Protein AF-A0A453S5N4-F1 (afdb_monomer)

Foldseek 3Di:
DDDDDDDCPPDPDRLKDKAWDWDQDPNATAIEIEIERDDPHNPLVVQCNVQVVVQLSVQPCCVPCVPVSNVVSVCVSDVDPAWDWDWDDDPRNYTYIYIYDD

InterPro domains:
  IPR000222 PPM-type phosphatase, divalent cation binding [PS01032] (32-40)
  IPR001932 PPM-type phosphatase-like domain [PF00481] (3-65)
  IPR001932 PPM-type phosphatase-like domain [PS51746] (1-102)
  IPR015655 Protein phosphatase 2C [PTHR47992] (2-70)
  IPR036457 PPM-type phosphatase-like domain superfamily [G3DSA:3.60.40.10] (1-80)
  IPR036457 PPM-type phosphatase-like domain superfamily [SSF81606] (2-77)

Sequence (102 aa):
SCGYSSFKGRRPTMEDRYDVKFAKMKGQSVSLFGVFDGHAGALAAEYLKEHLLDNLIKHPQFLRNPKLALSNVFFLLFTMPSCVVRPFPVPYHTYLITVDYF

Mean predicted aligned error: 6.15 Å

Structure (mmCIF, N/CA/C/O backbone):
data_AF-A0A453S5N4-F1
#
_entry.id   AF-A0A453S5N4-F1
#
loop_
_atom_site.group_PDB
_atom_site.id
_atom_site.type_symbol
_atom_site.label_atom_id
_atom_site.label_alt_id
_atom_site.label_comp_id
_atom_site.label_asym_id
_atom_site.label_entity_id
_atom_site.label_seq_id
_atom_site.pdbx_PDB_ins_code
_atom_site.Cartn_x
_atom_site.Cartn_y
_atom_site.Cartn_z
_atom_site.occupancy
_atom_site.B_iso_or_equiv
_atom_site.auth_seq_id
_atom_site.auth_comp_id
_atom_site.auth_asym_id
_atom_site.auth_atom_id
_atom_site.pdbx_PDB_model_num
ATOM 1 N N . SER A 1 1 ? -16.346 7.101 -0.839 1.00 67.75 1 SER A N 1
ATOM 2 C CA . SER A 1 1 ? -15.808 6.893 -2.197 1.00 67.75 1 SER A CA 1
ATOM 3 C C . SER A 1 1 ? -14.359 7.351 -2.199 1.00 67.75 1 SER A C 1
ATOM 5 O O . SER A 1 1 ? -14.100 8.393 -1.610 1.00 67.75 1 SER A O 1
ATOM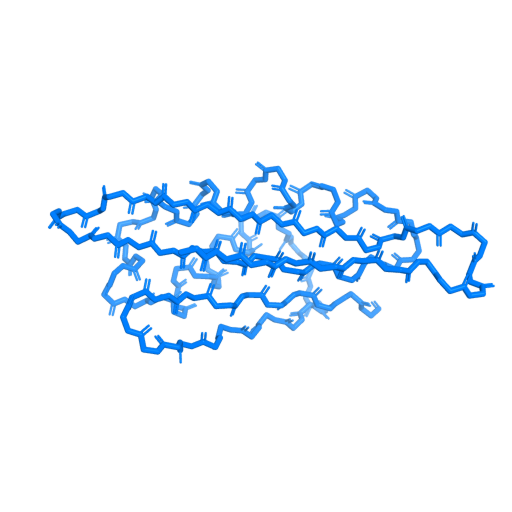 7 N N . CYS A 1 2 ? -13.433 6.581 -2.773 1.00 74.38 2 CYS A N 1
ATOM 8 C CA . CYS A 1 2 ? -12.034 6.979 -2.969 1.00 74.38 2 CYS A CA 1
ATOM 9 C C . CYS A 1 2 ? -11.658 6.818 -4.447 1.00 74.38 2 CYS A C 1
ATOM 11 O O . CYS A 1 2 ? -12.219 5.958 -5.126 1.00 74.38 2 CYS A O 1
ATOM 13 N N . GLY A 1 3 ? -10.698 7.605 -4.928 1.00 82.50 3 GLY A N 1
ATOM 14 C CA . GLY A 1 3 ? -10.124 7.460 -6.264 1.00 82.50 3 GLY A CA 1
ATOM 15 C C . GLY A 1 3 ? -8.603 7.426 -6.188 1.00 82.50 3 GLY A C 1
ATOM 16 O O . GLY A 1 3 ? -8.018 8.053 -5.308 1.00 82.50 3 GLY A O 1
ATOM 17 N N . TYR A 1 4 ? -7.976 6.699 -7.106 1.00 83.88 4 TYR A N 1
ATOM 18 C CA . TYR A 1 4 ? -6.536 6.735 -7.336 1.00 83.88 4 TYR A CA 1
ATOM 19 C C . TYR A 1 4 ? -6.280 6.810 -8.848 1.00 83.88 4 TYR A C 1
ATOM 21 O O . TYR A 1 4 ? -7.133 6.434 -9.652 1.00 83.88 4 TYR A O 1
ATOM 29 N N . SER A 1 5 ? -5.107 7.304 -9.234 1.00 85.69 5 SER A N 1
ATOM 30 C CA . SER A 1 5 ? -4.627 7.307 -10.616 1.00 85.69 5 SER A CA 1
ATOM 31 C C . SER A 1 5 ? -3.131 7.020 -10.605 1.00 85.69 5 SER A C 1
ATOM 33 O O . SER A 1 5 ? -2.422 7.516 -9.732 1.00 85.69 5 SER A O 1
ATOM 35 N N . SER A 1 6 ? -2.658 6.213 -11.552 1.00 84.75 6 SER A N 1
ATOM 36 C CA . SER A 1 6 ? -1.237 5.915 -11.737 1.00 84.75 6 SER A CA 1
ATOM 37 C C . SER A 1 6 ? -0.893 6.047 -13.217 1.00 84.75 6 SER A C 1
ATOM 39 O O . SER A 1 6 ? -1.638 5.583 -14.083 1.00 84.75 6 SER A O 1
ATOM 41 N N . PHE A 1 7 ? 0.221 6.715 -13.514 1.00 87.12 7 PHE A N 1
ATOM 42 C CA . PHE A 1 7 ? 0.634 7.033 -14.875 1.00 87.12 7 PHE A CA 1
ATOM 43 C C . PHE A 1 7 ? 2.130 6.773 -15.054 1.00 87.12 7 PHE A C 1
ATOM 45 O O . PHE A 1 7 ? 2.951 7.421 -14.417 1.00 87.12 7 PHE A O 1
ATOM 52 N N . LYS A 1 8 ? 2.491 5.868 -15.976 1.00 88.56 8 LYS A N 1
ATOM 53 C CA . LYS A 1 8 ? 3.891 5.467 -16.233 1.00 88.56 8 LYS A CA 1
ATOM 54 C C . LYS A 1 8 ? 4.784 6.632 -16.690 1.00 88.56 8 LYS A C 1
ATOM 56 O O . LYS A 1 8 ? 6.000 6.622 -16.505 1.00 88.56 8 LYS A O 1
ATOM 61 N N . GLY A 1 9 ? 4.198 7.622 -17.362 1.00 88.31 9 GLY A N 1
ATOM 62 C CA . GLY A 1 9 ? 4.959 8.703 -17.978 1.00 88.31 9 GLY A CA 1
ATOM 63 C C . GLY A 1 9 ? 5.957 8.196 -19.022 1.00 88.31 9 GLY A C 1
ATOM 64 O O . GLY A 1 9 ? 5.649 7.316 -19.826 1.00 88.31 9 GLY A O 1
ATOM 65 N N . ARG A 1 10 ? 7.161 8.780 -19.020 1.00 86.69 10 ARG A N 1
ATOM 66 C CA . ARG A 1 10 ? 8.234 8.504 -19.997 1.00 86.69 10 ARG A CA 1
ATOM 67 C C . ARG A 1 10 ? 9.143 7.329 -19.609 1.00 86.69 10 ARG A C 1
ATOM 69 O O . ARG A 1 10 ? 10.114 7.068 -20.314 1.00 86.69 10 ARG A O 1
ATOM 76 N N . ARG A 1 11 ? 8.884 6.653 -18.485 1.00 85.19 11 ARG A N 1
ATOM 77 C CA . ARG A 1 11 ? 9.708 5.528 -18.021 1.00 85.19 11 ARG A CA 1
ATOM 78 C C . ARG A 1 11 ? 9.468 4.279 -18.887 1.00 85.19 11 ARG A C 1
ATOM 80 O O . ARG A 1 11 ? 8.355 4.086 -19.390 1.00 85.19 11 ARG A O 1
ATOM 87 N N . PRO A 1 12 ? 10.491 3.422 -19.076 1.00 83.88 12 PRO A N 1
ATOM 88 C CA . PRO A 1 12 ? 10.335 2.184 -19.837 1.00 83.88 12 PRO A CA 1
ATOM 89 C C . PRO A 1 12 ? 9.337 1.234 -19.154 1.00 83.88 12 PRO A C 1
ATOM 91 O O . PRO A 1 12 ? 8.415 0.736 -19.807 1.00 83.88 12 PRO A O 1
ATOM 94 N N . THR A 1 13 ? 9.459 1.074 -17.835 1.00 85.62 13 THR A N 1
ATOM 95 C CA . THR A 1 13 ? 8.647 0.214 -16.962 1.00 85.62 13 THR A CA 1
ATOM 96 C C . THR A 1 13 ? 7.770 1.045 -16.016 1.00 85.62 13 THR A C 1
ATOM 98 O O . THR A 1 13 ? 8.048 2.217 -15.771 1.00 85.62 13 THR A O 1
ATOM 101 N N . MET A 1 14 ? 6.671 0.453 -15.528 1.00 86.00 14 MET A N 1
ATOM 102 C CA . MET A 1 14 ? 5.846 1.004 -14.443 1.00 86.00 14 MET A CA 1
ATOM 103 C C . MET A 1 14 ? 6.156 0.207 -13.173 1.00 86.00 14 MET A C 1
ATOM 105 O O . MET A 1 14 ? 5.718 -0.940 -13.038 1.00 86.00 14 MET A O 1
ATOM 109 N N . GLU A 1 15 ? 6.955 0.791 -12.285 1.00 87.38 15 GLU A N 1
ATOM 110 C CA . GLU A 1 15 ? 7.443 0.140 -11.059 1.00 87.38 15 GLU A CA 1
ATOM 111 C C . GLU A 1 15 ? 6.607 0.528 -9.834 1.00 87.38 15 GLU A C 1
ATOM 113 O O . GLU A 1 15 ? 6.565 -0.223 -8.862 1.00 87.38 15 GLU A O 1
ATOM 118 N N . ASP A 1 16 ? 5.837 1.614 -9.942 1.00 87.00 16 ASP A N 1
ATOM 119 C CA . ASP A 1 16 ? 4.843 2.047 -8.971 1.00 87.00 16 ASP A CA 1
ATOM 120 C C . ASP A 1 16 ? 3.798 0.953 -8.726 1.00 87.00 16 ASP A C 1
ATOM 122 O O . ASP A 1 16 ? 3.235 0.357 -9.658 1.00 87.00 16 ASP A O 1
ATOM 126 N N . ARG A 1 17 ? 3.481 0.726 -7.454 1.00 91.25 17 ARG A N 1
ATOM 127 C CA . ARG A 1 17 ? 2.346 -0.083 -7.009 1.00 91.25 17 ARG A CA 1
ATOM 128 C C . ARG A 1 17 ? 1.528 0.693 -5.997 1.00 91.25 17 ARG A C 1
ATOM 130 O O . ARG A 1 17 ? 2.028 1.570 -5.302 1.00 91.25 17 ARG A O 1
ATOM 137 N N . TYR A 1 18 ? 0.251 0.361 -5.906 1.00 91.94 18 TYR A N 1
ATOM 138 C CA . TYR A 1 18 ? -0.625 0.894 -4.876 1.00 91.94 18 TYR A CA 1
ATOM 139 C C . TYR A 1 18 ? -1.555 -0.208 -4.379 1.00 91.94 18 TYR A C 1
ATOM 141 O O . TYR A 1 18 ? -1.850 -1.159 -5.104 1.00 91.94 18 TYR A O 1
ATOM 149 N N . ASP A 1 19 ? -2.026 -0.063 -3.147 1.00 92.12 19 ASP A N 1
ATOM 150 C CA . ASP A 1 19 ? -3.077 -0.901 -2.581 1.00 92.12 19 ASP A CA 1
ATOM 151 C C . ASP A 1 19 ? -4.037 -0.054 -1.747 1.00 92.12 19 ASP A C 1
ATOM 153 O O . ASP A 1 19 ? -3.646 0.941 -1.131 1.00 92.12 19 ASP A O 1
ATOM 157 N N . VAL A 1 20 ? -5.308 -0.445 -1.731 1.00 90.88 20 VAL A N 1
ATOM 158 C CA . VAL A 1 20 ? -6.349 0.233 -0.958 1.00 90.88 20 VAL A CA 1
ATOM 159 C C . VAL A 1 20 ? -7.162 -0.810 -0.215 1.00 90.88 20 VAL A C 1
ATOM 161 O O . VAL A 1 20 ? -7.814 -1.656 -0.827 1.00 90.88 20 VAL A O 1
ATOM 164 N N . LYS A 1 21 ? -7.179 -0.718 1.118 1.00 89.88 21 LYS A N 1
ATOM 165 C CA . LYS A 1 21 ? -7.946 -1.630 1.969 1.00 89.88 21 LYS A CA 1
ATOM 166 C C . LYS A 1 21 ? -8.900 -0.890 2.883 1.00 89.88 21 LYS A C 1
ATOM 168 O O . LYS A 1 21 ? -8.534 0.053 3.579 1.00 89.88 21 LYS A O 1
ATOM 173 N N . PHE A 1 22 ? -10.123 -1.397 2.931 1.00 89.00 22 PHE A N 1
ATOM 174 C CA . PHE A 1 22 ? -11.149 -0.980 3.874 1.00 89.00 22 PHE A CA 1
ATOM 175 C C . PHE A 1 22 ? -11.356 -2.106 4.876 1.00 89.00 22 PHE A C 1
ATOM 177 O O . PHE A 1 22 ? -11.752 -3.209 4.503 1.00 89.00 22 PHE A O 1
ATOM 184 N N . ALA A 1 23 ? -11.075 -1.841 6.146 1.00 87.00 23 ALA A N 1
ATOM 185 C CA . ALA A 1 23 ? -11.187 -2.824 7.211 1.00 87.00 23 ALA A CA 1
ATOM 186 C C . ALA A 1 23 ? -12.035 -2.275 8.355 1.00 87.00 23 ALA A C 1
ATOM 188 O O . ALA A 1 23 ? -11.995 -1.088 8.668 1.00 87.00 23 ALA A O 1
ATOM 189 N N . LYS A 1 24 ? -12.788 -3.151 9.021 1.00 85.81 24 LYS A N 1
ATOM 190 C CA . LYS A 1 24 ? -13.494 -2.802 10.255 1.00 85.81 24 LYS A CA 1
ATOM 191 C C . LYS A 1 24 ? -12.727 -3.383 11.436 1.00 85.81 24 LYS A C 1
ATOM 193 O O . LYS A 1 24 ? -12.717 -4.593 11.638 1.00 85.81 24 LYS A O 1
ATOM 198 N N . MET A 1 25 ? -12.079 -2.525 12.216 1.00 83.69 25 MET A N 1
ATOM 199 C CA . MET A 1 25 ? -11.239 -2.910 13.350 1.00 83.69 25 MET A CA 1
ATOM 200 C C . MET A 1 25 ? -11.864 -2.404 14.649 1.00 83.69 25 MET A C 1
ATOM 202 O O . MET A 1 25 ? -12.062 -1.206 14.819 1.00 83.69 25 MET A O 1
ATOM 206 N N . LYS A 1 26 ? -12.189 -3.312 15.580 1.00 82.69 26 LYS A N 1
ATOM 207 C CA . LYS A 1 26 ? -12.803 -2.978 16.887 1.00 82.69 26 LYS A CA 1
ATOM 208 C C . LYS A 1 26 ? -14.028 -2.048 16.779 1.00 82.69 26 LYS A C 1
ATOM 210 O O . LYS A 1 26 ? -14.203 -1.139 17.581 1.00 82.69 26 LYS A O 1
ATOM 215 N N . GLY A 1 27 ? -14.860 -2.256 15.758 1.00 82.75 27 GLY A N 1
ATOM 216 C CA . GLY A 1 27 ? -16.049 -1.436 15.502 1.00 82.75 27 GLY A CA 1
ATOM 217 C C . GLY A 1 27 ? -15.789 -0.127 14.746 1.00 82.75 27 GLY A C 1
ATOM 218 O O . GLY A 1 27 ? -16.751 0.474 14.276 1.00 82.75 27 GLY A O 1
ATOM 219 N N . GLN A 1 28 ? -14.529 0.273 14.552 1.00 83.38 28 GLN A N 1
ATOM 220 C CA . GLN A 1 28 ? -14.139 1.442 13.761 1.00 83.38 28 GLN A CA 1
ATOM 221 C C . GLN A 1 28 ? -13.864 1.046 12.308 1.00 83.38 28 GLN A C 1
ATOM 223 O O . GLN A 1 28 ? -13.180 0.056 12.042 1.00 83.38 28 GLN A O 1
ATOM 228 N N . SER A 1 29 ? -14.392 1.822 11.365 1.00 87.12 29 SER A N 1
ATOM 229 C CA . SER A 1 29 ? -14.029 1.698 9.953 1.00 87.12 29 SER A CA 1
ATOM 230 C C . SER A 1 29 ? -12.686 2.383 9.725 1.00 87.12 29 SER A C 1
ATOM 232 O O . SER A 1 29 ? -12.538 3.565 10.020 1.00 87.12 29 SER A O 1
ATOM 234 N N . VAL A 1 30 ? -11.723 1.632 9.209 1.00 88.06 30 VAL A N 1
ATOM 235 C CA . VAL A 1 30 ? -10.367 2.074 8.894 1.00 88.06 30 VAL A CA 1
ATOM 236 C C . VAL A 1 30 ? -10.166 1.953 7.391 1.00 88.06 30 VAL A C 1
ATOM 238 O O . VAL A 1 30 ? -10.486 0.920 6.7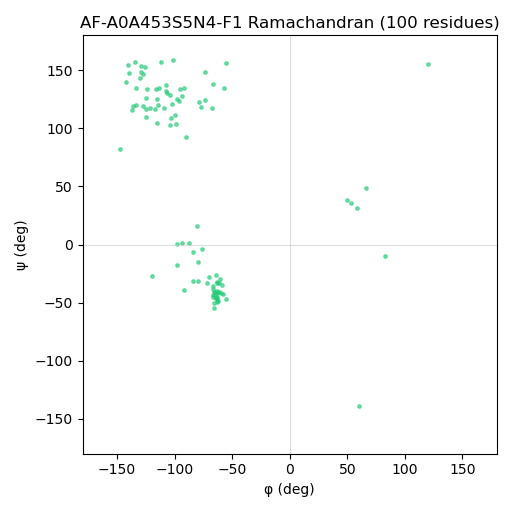99 1.00 88.06 30 VAL A O 1
ATOM 241 N N . SER A 1 31 ? -9.596 2.992 6.789 1.00 89.31 31 SER A N 1
ATOM 242 C CA . SER A 1 31 ? -9.193 2.966 5.382 1.00 89.31 31 SER A CA 1
ATOM 243 C C . SER A 1 31 ? -7.676 3.095 5.291 1.00 89.31 31 SER A C 1
ATOM 245 O O . SER A 1 31 ? -7.096 4.027 5.846 1.00 89.31 31 SER A O 1
ATOM 247 N N . LEU A 1 32 ? -7.020 2.161 4.613 1.00 89.19 32 LEU A N 1
ATOM 248 C CA . LEU A 1 32 ? -5.583 2.183 4.373 1.00 89.19 32 LEU A CA 1
ATOM 249 C C . LEU A 1 32 ? -5.317 2.376 2.886 1.00 89.19 32 LEU A C 1
ATOM 251 O O . LEU A 1 32 ? -5.916 1.701 2.051 1.00 89.19 32 LEU A O 1
ATOM 255 N N . PHE A 1 33 ? -4.386 3.270 2.585 1.00 90.94 33 PHE A N 1
ATOM 256 C CA . PHE A 1 33 ? -3.912 3.564 1.243 1.00 90.94 33 PHE A CA 1
ATOM 257 C C . PHE A 1 33 ? -2.396 3.387 1.244 1.00 90.94 33 PHE A C 1
ATOM 259 O O . PHE A 1 33 ? -1.701 4.085 1.979 1.00 90.94 33 PHE A O 1
ATOM 266 N N . GLY A 1 34 ? -1.889 2.437 0.468 1.00 90.06 34 GLY A N 1
A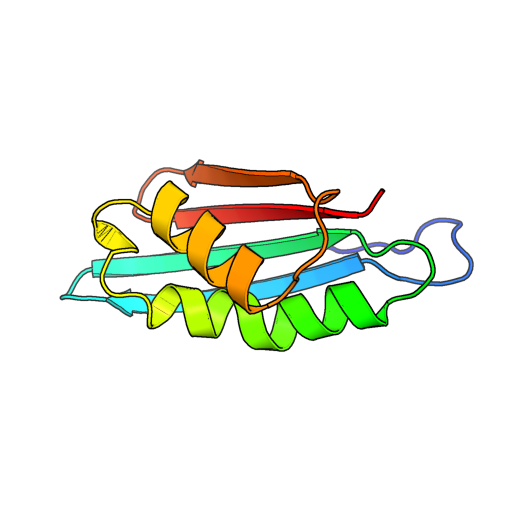TOM 267 C CA . GLY A 1 34 ? -0.463 2.204 0.267 1.00 90.06 34 GLY A CA 1
ATOM 268 C C . GLY A 1 34 ? -0.046 2.663 -1.123 1.00 90.06 34 GLY A C 1
ATOM 269 O O . GLY A 1 34 ? -0.694 2.294 -2.097 1.00 90.06 34 GLY A O 1
ATOM 270 N N . VAL A 1 35 ? 1.020 3.453 -1.215 1.00 90.06 35 VAL A N 1
ATOM 271 C CA . VAL A 1 35 ? 1.688 3.811 -2.473 1.00 90.06 35 VAL A CA 1
ATOM 272 C C . VAL A 1 35 ? 3.159 3.429 -2.340 1.00 90.06 35 VAL A C 1
ATOM 274 O O . VAL A 1 35 ? 3.818 3.808 -1.370 1.00 90.06 35 VAL A O 1
ATOM 277 N N . PHE A 1 36 ? 3.649 2.647 -3.295 1.00 89.19 36 PHE A N 1
ATOM 278 C CA . PHE A 1 36 ? 4.967 2.023 -3.284 1.00 89.19 36 PHE A CA 1
ATOM 279 C C . PHE A 1 36 ? 5.701 2.421 -4.564 1.00 89.19 36 PHE A C 1
ATOM 281 O O . PHE A 1 36 ? 5.309 1.988 -5.649 1.00 89.19 36 PHE A O 1
ATOM 288 N N . ASP A 1 37 ? 6.733 3.250 -4.442 1.00 85.06 37 ASP A N 1
ATOM 289 C CA . ASP A 1 37 ? 7.546 3.714 -5.573 1.00 85.06 37 ASP A CA 1
ATOM 290 C C . ASP A 1 37 ? 8.723 2.756 -5.792 1.00 85.06 37 ASP A C 1
ATOM 292 O O . ASP A 1 37 ? 9.748 2.854 -5.118 1.00 85.06 37 ASP A O 1
ATOM 296 N N . GLY A 1 38 ? 8.541 1.762 -6.666 1.00 83.19 38 GLY A N 1
ATOM 297 C CA . GLY A 1 38 ? 9.568 0.762 -6.951 1.00 83.19 38 GLY A CA 1
ATOM 298 C C . GLY A 1 38 ? 10.792 1.357 -7.654 1.00 83.19 38 GLY A C 1
ATOM 299 O O . GLY A 1 38 ? 10.662 2.141 -8.589 1.00 83.19 38 GLY A O 1
ATOM 300 N N . HIS A 1 39 ? 11.986 0.923 -7.243 1.00 82.94 39 HIS A N 1
ATOM 301 C CA . HIS A 1 39 ? 13.251 1.265 -7.891 1.00 82.94 39 HIS A CA 1
ATOM 302 C C . HIS A 1 39 ? 14.078 0.003 -8.158 1.00 82.94 39 HIS A C 1
ATOM 304 O O . HIS A 1 39 ? 14.088 -0.920 -7.344 1.00 82.94 39 HIS A O 1
ATOM 310 N N . ALA A 1 40 ? 14.790 -0.026 -9.290 1.00 83.19 40 ALA A N 1
ATOM 311 C CA . ALA A 1 40 ? 15.562 -1.183 -9.754 1.00 83.19 40 ALA A CA 1
ATOM 312 C C . ALA A 1 40 ? 14.712 -2.461 -9.945 1.00 83.19 40 ALA A C 1
ATOM 314 O O . ALA A 1 40 ? 15.206 -3.583 -9.806 1.00 83.19 40 ALA A O 1
ATOM 315 N N . GLY A 1 41 ? 13.436 -2.287 -10.309 1.00 81.19 41 GLY A N 1
ATOM 316 C CA . GLY A 1 41 ? 12.483 -3.364 -10.562 1.00 81.19 41 GLY A CA 1
ATOM 317 C C . GLY A 1 41 ? 11.259 -3.328 -9.642 1.00 81.19 41 GLY A C 1
ATOM 318 O O . GLY A 1 41 ? 11.282 -2.829 -8.523 1.00 81.19 41 GLY A O 1
ATOM 319 N N . ALA A 1 42 ? 10.157 -3.913 -10.114 1.00 85.06 42 ALA A N 1
ATOM 320 C CA . ALA A 1 42 ? 8.856 -3.820 -9.443 1.00 85.06 42 ALA A CA 1
ATOM 321 C C . ALA A 1 42 ? 8.631 -4.846 -8.313 1.00 85.06 42 ALA A C 1
ATOM 323 O O . ALA A 1 42 ? 7.606 -4.788 -7.641 1.00 85.06 42 ALA A O 1
ATOM 324 N N . LEU A 1 43 ? 9.545 -5.803 -8.107 1.00 87.19 43 LEU A N 1
ATOM 325 C CA . LEU A 1 43 ? 9.320 -6.941 -7.202 1.00 87.19 43 LEU A CA 1
ATOM 326 C C . LEU A 1 43 ? 9.124 -6.514 -5.743 1.00 87.19 43 LEU A C 1
ATOM 328 O O . LEU A 1 43 ? 8.237 -7.032 -5.071 1.00 87.19 43 LEU A O 1
ATOM 332 N N . ALA A 1 44 ? 9.921 -5.559 -5.259 1.00 85.56 44 ALA A N 1
ATOM 333 C CA . ALA A 1 44 ? 9.811 -5.083 -3.882 1.00 85.56 44 ALA A CA 1
ATOM 334 C C . ALA A 1 44 ? 8.478 -4.350 -3.648 1.00 85.56 44 ALA A C 1
ATOM 336 O O . ALA A 1 44 ? 7.769 -4.643 -2.683 1.00 85.56 44 ALA A O 1
ATOM 337 N N . ALA A 1 45 ? 8.107 -3.464 -4.577 1.00 87.62 45 ALA A N 1
ATOM 338 C CA . ALA A 1 45 ? 6.838 -2.746 -4.548 1.00 87.62 45 ALA A CA 1
ATOM 339 C C . ALA A 1 45 ? 5.630 -3.697 -4.657 1.00 87.62 45 ALA A C 1
ATOM 341 O O . ALA A 1 45 ? 4.645 -3.514 -3.941 1.00 87.62 45 ALA A O 1
ATOM 342 N N . GLU A 1 46 ? 5.708 -4.738 -5.495 1.00 89.69 46 GLU A N 1
ATOM 343 C CA . GLU A 1 46 ? 4.669 -5.775 -5.595 1.00 89.69 46 GLU A CA 1
ATOM 344 C C . GLU A 1 46 ? 4.526 -6.541 -4.275 1.00 89.69 46 GLU A C 1
ATOM 346 O O . GLU A 1 46 ? 3.420 -6.661 -3.751 1.00 89.69 46 GLU A O 1
ATOM 351 N N . TYR A 1 47 ? 5.642 -6.969 -3.678 1.00 88.94 47 TYR A N 1
ATOM 352 C CA . TYR A 1 47 ? 5.640 -7.701 -2.412 1.00 88.94 47 TYR A CA 1
ATOM 353 C C . TYR A 1 47 ? 5.042 -6.875 -1.260 1.00 88.94 47 TYR A C 1
ATOM 355 O O . TYR A 1 47 ? 4.258 -7.386 -0.457 1.00 88.94 47 TYR A O 1
ATOM 363 N N . LEU A 1 48 ? 5.346 -5.573 -1.182 1.00 89.31 48 LEU A N 1
ATOM 364 C CA . LEU A 1 48 ? 4.702 -4.691 -0.201 1.00 89.31 48 LEU A CA 1
ATOM 365 C C . LEU A 1 48 ? 3.207 -4.536 -0.448 1.00 89.31 48 LEU A C 1
ATOM 367 O O . LEU A 1 48 ? 2.432 -4.586 0.507 1.00 89.31 48 LEU A O 1
ATOM 371 N N . LYS A 1 49 ? 2.802 -4.356 -1.705 1.00 90.12 49 LYS A N 1
ATOM 372 C CA . LYS A 1 49 ? 1.391 -4.257 -2.073 1.00 90.12 49 LYS A CA 1
ATOM 373 C C . LYS A 1 49 ? 0.616 -5.516 -1.672 1.00 90.12 49 LYS A C 1
ATOM 375 O O . LYS A 1 49 ? -0.521 -5.397 -1.235 1.00 90.12 49 LYS A O 1
ATOM 380 N N . GLU A 1 50 ? 1.227 -6.697 -1.729 1.00 91.06 50 GLU A N 1
ATOM 381 C CA . GLU A 1 50 ? 0.579 -7.952 -1.325 1.00 91.06 50 GLU A CA 1
ATOM 382 C C . GLU A 1 50 ? 0.547 -8.189 0.194 1.00 91.06 50 GLU A C 1
ATOM 384 O O . GLU A 1 50 ? -0.392 -8.808 0.693 1.00 91.06 50 GLU A O 1
ATOM 389 N N . HIS A 1 51 ? 1.538 -7.704 0.953 1.00 90.75 51 HIS A N 1
ATOM 390 C CA . HIS A 1 51 ? 1.708 -8.114 2.356 1.00 90.75 51 HIS A CA 1
ATOM 391 C C . HIS A 1 51 ? 1.618 -6.993 3.397 1.00 90.75 51 HIS A C 1
ATOM 393 O O . HIS A 1 51 ? 1.262 -7.262 4.549 1.00 90.75 51 HIS A O 1
ATOM 399 N N . LEU A 1 52 ? 1.933 -5.742 3.049 1.00 90.50 52 LEU A N 1
ATOM 400 C CA . LEU A 1 52 ? 2.063 -4.664 4.033 1.00 90.50 52 LEU A CA 1
ATOM 401 C C . LEU A 1 52 ? 0.726 -4.338 4.702 1.00 90.50 52 LEU A C 1
ATOM 403 O O . LEU A 1 52 ? 0.626 -4.373 5.930 1.00 90.50 52 LEU A O 1
ATOM 407 N N . LEU A 1 53 ? -0.306 -4.035 3.908 1.00 91.06 53 LEU A N 1
ATOM 408 C CA . LEU A 1 53 ? -1.602 -3.620 4.451 1.00 91.06 53 LEU A CA 1
ATOM 409 C C . LEU A 1 53 ? -2.293 -4.762 5.211 1.00 91.06 53 LEU A C 1
ATOM 411 O O . LEU A 1 53 ? -2.889 -4.523 6.261 1.00 91.06 53 LEU A O 1
ATOM 415 N N . ASP A 1 54 ? -2.151 -6.006 4.749 1.00 91.62 54 ASP A N 1
ATOM 416 C CA . ASP A 1 54 ? -2.713 -7.176 5.436 1.00 91.62 54 ASP A CA 1
ATOM 417 C C . ASP A 1 54 ? -2.077 -7.426 6.802 1.00 91.62 54 ASP A C 1
ATOM 419 O O . ASP A 1 54 ? -2.776 -7.730 7.774 1.00 91.62 54 ASP A O 1
ATOM 423 N N . ASN A 1 55 ? -0.759 -7.266 6.906 1.00 91.12 55 ASN A N 1
ATOM 424 C CA . ASN A 1 55 ? -0.064 -7.410 8.179 1.00 91.12 55 ASN A CA 1
ATOM 425 C C . ASN A 1 55 ? -0.350 -6.238 9.127 1.00 91.12 55 ASN A C 1
ATOM 427 O O . ASN A 1 55 ? -0.457 -6.444 10.337 1.00 91.12 55 ASN A O 1
ATOM 431 N N . LEU A 1 56 ? -0.554 -5.026 8.601 1.00 90.25 56 LEU A N 1
ATOM 432 C CA . LEU A 1 56 ? -0.950 -3.862 9.399 1.00 90.25 56 LEU A CA 1
ATOM 433 C C . LEU A 1 56 ? -2.325 -4.026 10.039 1.00 90.25 56 LEU A C 1
ATOM 435 O O . LEU A 1 56 ? -2.466 -3.783 11.236 1.00 90.25 56 LEU A O 1
ATOM 439 N N . ILE A 1 57 ? -3.320 -4.484 9.274 1.00 89.50 57 ILE A N 1
ATOM 440 C CA . ILE A 1 57 ? -4.679 -4.721 9.787 1.00 89.50 57 ILE A CA 1
ATOM 441 C C . ILE A 1 57 ? -4.665 -5.781 10.900 1.00 89.50 57 ILE A C 1
ATOM 443 O O . ILE A 1 57 ? -5.437 -5.698 11.854 1.00 89.50 57 ILE A O 1
ATOM 447 N N . LYS A 1 58 ? -3.766 -6.766 10.819 1.00 89.75 58 LYS A N 1
ATOM 448 C CA . LYS A 1 58 ? -3.612 -7.810 11.845 1.00 89.75 58 LYS A CA 1
ATOM 449 C C . LYS A 1 58 ? -2.803 -7.348 13.064 1.00 89.75 58 LYS A C 1
ATOM 451 O O . LYS A 1 58 ? -2.851 -8.009 14.101 1.00 89.75 58 LYS A O 1
ATOM 456 N N . HIS A 1 59 ? -2.070 -6.234 12.984 1.00 90.25 59 HIS A N 1
ATOM 457 C CA . HIS A 1 59 ? -1.165 -5.817 14.053 1.00 90.25 59 HIS A CA 1
ATOM 458 C C . HIS A 1 59 ? -1.940 -5.274 15.274 1.00 90.25 59 HIS A C 1
ATOM 460 O O . HIS A 1 59 ? -2.681 -4.291 15.165 1.00 90.25 59 HIS A O 1
ATOM 466 N N . PRO A 1 60 ? -1.731 -5.822 16.488 1.00 88.56 60 PRO A N 1
ATOM 467 C CA . PRO A 1 60 ? -2.553 -5.507 17.663 1.00 88.56 60 PRO A CA 1
ATOM 468 C C . PRO A 1 60 ? -2.445 -4.044 18.111 1.00 88.56 60 PRO A C 1
ATOM 470 O O . PRO A 1 60 ? -3.369 -3.499 18.720 1.00 88.56 60 PRO A O 1
ATOM 473 N N . GLN A 1 61 ? -1.319 -3.397 17.803 1.00 87.00 61 GLN A N 1
ATOM 474 C CA . GLN A 1 61 ? -1.072 -2.000 18.152 1.00 87.00 61 GLN A CA 1
ATOM 475 C C . GLN A 1 61 ? -1.443 -1.012 17.044 1.00 87.00 61 GLN A C 1
ATOM 477 O O . GLN A 1 61 ? -1.266 0.178 17.263 1.00 87.00 61 GLN A O 1
ATOM 482 N N . PHE A 1 62 ? -1.974 -1.448 15.895 1.00 86.94 62 PHE A N 1
ATOM 483 C CA . PHE A 1 62 ? -2.240 -0.546 14.768 1.00 86.94 62 PHE A CA 1
ATOM 484 C C . PHE A 1 62 ? -3.132 0.647 15.151 1.00 86.94 62 PHE A C 1
ATOM 486 O O . PHE A 1 62 ? -2.770 1.794 14.910 1.00 86.94 62 PHE A O 1
ATOM 493 N N . LEU A 1 63 ? -4.235 0.398 15.864 1.00 84.31 63 LEU A N 1
ATOM 494 C CA . LEU A 1 63 ? -5.146 1.459 16.318 1.00 84.31 63 LEU A CA 1
ATOM 495 C C . LEU A 1 63 ? -4.562 2.353 17.425 1.00 84.31 63 LEU A C 1
ATOM 497 O O . LEU A 1 63 ? -4.972 3.499 17.570 1.00 84.31 63 LEU A O 1
ATOM 501 N N . ARG A 1 64 ? -3.641 1.826 18.242 1.00 86.81 64 ARG A N 1
ATOM 502 C CA . ARG A 1 64 ? -3.093 2.533 19.414 1.00 86.81 64 ARG A CA 1
ATOM 503 C C . ARG A 1 64 ? -1.824 3.313 19.075 1.00 86.81 64 ARG A C 1
ATOM 505 O O . ARG A 1 64 ? -1.605 4.392 19.609 1.00 86.81 64 ARG A O 1
ATOM 512 N N . ASN A 1 65 ? -0.969 2.739 18.239 1.00 87.19 65 ASN A N 1
ATOM 513 C CA . ASN A 1 65 ? 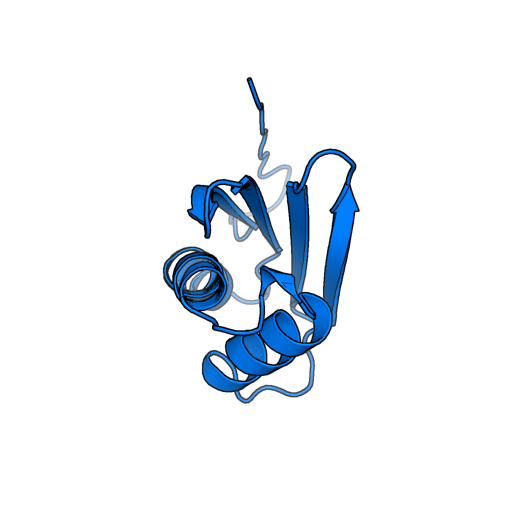0.284 3.319 17.788 1.00 87.19 65 ASN A CA 1
ATOM 514 C C . ASN A 1 65 ? 0.566 2.859 16.343 1.00 87.19 65 ASN A C 1
ATOM 516 O O . ASN A 1 65 ? 1.326 1.908 16.130 1.00 87.19 65 ASN A O 1
ATOM 520 N N . PRO A 1 66 ? -0.047 3.521 15.346 1.00 85.19 66 PRO A N 1
ATOM 521 C CA . PRO A 1 66 ? 0.096 3.142 13.943 1.00 85.19 66 PRO A CA 1
ATOM 522 C C . PRO A 1 66 ? 1.541 3.281 13.459 1.00 85.19 66 PRO A C 1
ATOM 524 O O . PRO A 1 66 ? 1.983 2.473 12.653 1.00 85.19 66 PRO A O 1
ATOM 527 N N . LYS A 1 67 ? 2.308 4.242 13.994 1.00 84.94 67 LYS A N 1
ATOM 528 C CA . LYS A 1 67 ? 3.725 4.427 13.649 1.00 84.94 67 LYS A CA 1
ATOM 529 C C . LYS A 1 67 ? 4.567 3.220 14.066 1.00 84.94 67 LYS A C 1
ATOM 531 O O . LYS A 1 67 ? 5.341 2.720 13.262 1.00 84.94 67 LYS A O 1
ATOM 536 N N . LEU A 1 68 ? 4.374 2.723 15.290 1.00 87.81 68 LEU A N 1
ATOM 537 C CA . LEU A 1 68 ? 5.072 1.530 15.778 1.00 87.81 68 LEU A CA 1
ATOM 538 C C . LEU A 1 68 ? 4.647 0.269 15.017 1.00 87.81 68 LEU A C 1
ATOM 540 O O . LEU A 1 68 ? 5.499 -0.518 14.622 1.00 87.81 68 LEU A O 1
ATOM 544 N N . ALA A 1 69 ? 3.345 0.097 14.772 1.00 89.31 69 ALA A N 1
ATOM 545 C CA . ALA A 1 69 ? 2.839 -1.019 13.975 1.00 89.31 69 ALA A CA 1
ATOM 546 C C . ALA A 1 69 ? 3.448 -1.030 12.565 1.00 89.31 69 ALA A C 1
ATOM 548 O O . ALA A 1 69 ? 3.873 -2.074 12.085 1.00 89.31 69 ALA A O 1
ATOM 549 N N . LEU A 1 70 ? 3.542 0.141 11.939 1.00 87.56 70 LEU A N 1
ATOM 550 C CA . LEU A 1 70 ? 4.165 0.323 10.637 1.00 87.56 70 LEU A CA 1
ATOM 551 C C . LEU A 1 70 ? 5.645 -0.024 10.646 1.00 87.56 70 LEU A C 1
ATOM 553 O O . LEU A 1 70 ? 6.067 -0.822 9.820 1.00 87.56 70 LEU A O 1
ATOM 557 N N . SER A 1 71 ? 6.414 0.505 11.598 1.00 85.81 71 SER A N 1
ATOM 558 C CA . SER A 1 71 ? 7.833 0.167 11.730 1.00 85.81 71 SER A CA 1
ATOM 559 C C . SER A 1 71 ? 8.047 -1.331 11.963 1.00 85.81 71 SER A C 1
ATOM 561 O O . SER A 1 71 ? 8.917 -1.916 11.328 1.00 85.81 71 SER A O 1
ATOM 563 N N . ASN A 1 72 ? 7.227 -1.969 12.803 1.00 88.94 72 ASN A N 1
ATOM 564 C CA . ASN A 1 72 ? 7.329 -3.402 13.084 1.00 88.94 72 ASN A CA 1
ATOM 565 C C . ASN A 1 72 ? 7.008 -4.260 11.858 1.00 88.94 72 ASN A C 1
ATOM 567 O O . ASN A 1 72 ? 7.777 -5.155 11.520 1.00 88.94 72 ASN A O 1
ATOM 571 N N . VAL A 1 73 ? 5.873 -4.005 11.198 1.00 89.56 73 VAL A N 1
ATOM 572 C CA . VAL A 1 73 ? 5.470 -4.770 10.010 1.00 89.56 73 VAL A CA 1
ATOM 573 C C . VAL A 1 73 ? 6.460 -4.544 8.874 1.00 89.56 73 VAL A C 1
ATOM 575 O O . VAL A 1 73 ? 6.825 -5.492 8.185 1.00 89.56 73 VAL A O 1
ATOM 578 N N . PHE A 1 74 ? 6.924 -3.310 8.695 1.00 84.25 74 PHE A N 1
ATOM 579 C CA . PHE A 1 74 ? 7.912 -2.995 7.679 1.00 84.25 74 PHE A CA 1
ATOM 580 C C . PHE A 1 74 ? 9.229 -3.740 7.924 1.00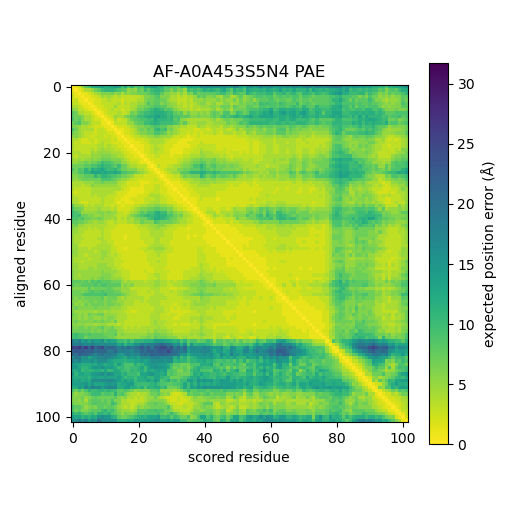 84.25 74 PHE A C 1
ATOM 582 O O . PHE A 1 74 ? 9.710 -4.415 7.023 1.00 84.25 74 PHE A O 1
ATOM 589 N N . PHE A 1 75 ? 9.758 -3.701 9.151 1.00 84.31 75 PHE A N 1
ATOM 590 C CA . PHE A 1 75 ? 10.981 -4.421 9.523 1.00 84.31 75 PHE A CA 1
ATOM 591 C C . PHE A 1 75 ? 10.837 -5.947 9.401 1.00 84.31 75 PHE A C 1
ATOM 593 O O . PHE A 1 75 ? 11.789 -6.637 9.050 1.00 84.31 75 PHE A O 1
ATOM 600 N N . LEU A 1 76 ? 9.638 -6.482 9.662 1.00 84.50 76 LEU A N 1
ATOM 601 C CA . LEU A 1 76 ? 9.333 -7.900 9.465 1.00 84.50 76 LEU A CA 1
ATOM 602 C C . LEU A 1 76 ? 9.357 -8.296 7.980 1.00 84.50 76 LEU A C 1
ATOM 604 O O . LEU A 1 76 ? 9.786 -9.398 7.651 1.00 84.50 76 LEU A O 1
ATOM 608 N N . LEU A 1 77 ? 8.867 -7.424 7.095 1.00 82.31 77 LEU A N 1
ATOM 609 C CA . LEU A 1 77 ? 8.777 -7.688 5.656 1.00 82.31 77 LEU A CA 1
ATOM 610 C C . LEU A 1 77 ? 10.077 -7.385 4.908 1.00 82.31 77 LEU A C 1
ATOM 612 O O . LEU A 1 77 ? 10.363 -8.040 3.910 1.00 82.31 77 LEU A O 1
ATOM 616 N N . PHE A 1 78 ? 10.851 -6.410 5.379 1.00 72.12 78 PHE A N 1
ATOM 617 C CA . PHE A 1 78 ? 12.095 -5.964 4.768 1.00 72.12 78 PHE A CA 1
ATOM 618 C C . PHE A 1 78 ? 13.155 -5.738 5.848 1.00 72.12 78 PHE A C 1
ATOM 620 O O . PHE A 1 78 ? 13.061 -4.823 6.661 1.00 72.12 78 PHE A O 1
ATOM 627 N N . THR A 1 79 ? 14.228 -6.524 5.801 1.00 62.00 79 THR A N 1
ATOM 628 C CA . THR A 1 79 ? 15.426 -6.356 6.642 1.00 62.00 79 THR A CA 1
ATOM 629 C C . THR A 1 79 ? 16.388 -5.279 6.113 1.00 62.00 79 THR A C 1
ATOM 631 O O . THR A 1 79 ? 17.548 -5.226 6.519 1.00 62.00 79 THR A O 1
ATOM 634 N N . MET A 1 80 ? 15.939 -4.414 5.196 1.00 50.91 80 MET A N 1
ATOM 635 C CA . MET A 1 80 ? 16.776 -3.397 4.551 1.00 50.91 80 MET A CA 1
ATOM 636 C C . MET A 1 80 ? 16.695 -2.046 5.293 1.00 50.91 80 MET A C 1
ATOM 638 O O . MET A 1 80 ? 15.596 -1.525 5.489 1.00 50.91 80 MET A O 1
ATOM 642 N N . PRO A 1 81 ? 17.833 -1.434 5.672 1.00 51.59 81 PRO A N 1
ATOM 643 C CA . PRO A 1 81 ? 17.870 -0.203 6.470 1.00 51.59 81 PRO A CA 1
ATOM 644 C C . PRO A 1 81 ? 17.547 1.097 5.701 1.00 51.59 81 PRO A C 1
ATOM 646 O O . PRO A 1 81 ? 17.496 2.156 6.321 1.00 51.59 81 PRO A O 1
ATOM 649 N N . SER A 1 82 ? 17.328 1.053 4.380 1.00 51.09 82 SER A N 1
ATOM 650 C CA . SER A 1 82 ? 17.303 2.256 3.519 1.00 51.09 82 SER A CA 1
ATOM 651 C C . SER A 1 82 ? 15.915 2.831 3.200 1.00 51.09 82 SER A C 1
ATOM 653 O O . SER A 1 82 ? 15.820 3.799 2.450 1.00 51.09 82 SER A O 1
ATOM 655 N N . CYS A 1 83 ? 14.827 2.249 3.708 1.00 53.69 83 CYS A N 1
ATOM 656 C CA . CYS A 1 83 ? 13.473 2.635 3.298 1.00 53.69 83 CYS A CA 1
ATOM 657 C C . CYS A 1 83 ? 12.844 3.664 4.243 1.00 53.69 83 CYS A C 1
ATOM 659 O O . CYS A 1 83 ? 12.837 3.498 5.466 1.00 53.69 83 CYS A O 1
ATOM 661 N N . VAL A 1 84 ? 12.248 4.709 3.669 1.00 58.38 84 VAL A N 1
ATOM 662 C CA . VAL A 1 84 ? 11.537 5.745 4.425 1.00 58.38 84 VAL A CA 1
ATOM 663 C C . VAL A 1 84 ? 10.043 5.460 4.362 1.00 58.38 84 VAL A C 1
ATOM 665 O O . VAL A 1 84 ? 9.422 5.605 3.314 1.00 58.38 84 VAL A O 1
ATOM 668 N N . VAL A 1 85 ? 9.450 5.089 5.500 1.00 60.62 85 VAL A N 1
ATOM 669 C CA . VAL A 1 85 ? 7.997 4.909 5.607 1.00 60.62 85 VAL A CA 1
ATOM 670 C C . VAL A 1 85 ? 7.372 6.113 6.297 1.00 60.62 85 VAL A C 1
ATOM 672 O O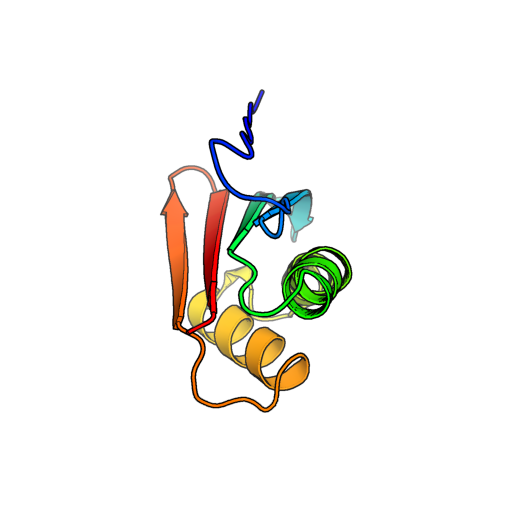 . VAL A 1 85 ? 7.694 6.426 7.448 1.00 60.62 85 VAL A O 1
ATOM 675 N N . ARG A 1 86 ? 6.443 6.782 5.610 1.00 61.34 86 ARG A N 1
ATOM 676 C CA . ARG A 1 86 ? 5.721 7.940 6.152 1.00 61.34 86 ARG A CA 1
ATOM 677 C C . ARG A 1 86 ? 4.231 7.630 6.286 1.00 61.34 86 ARG A C 1
ATOM 679 O O . ARG A 1 86 ? 3.524 7.627 5.282 1.00 61.34 86 ARG A O 1
ATOM 686 N N . PRO A 1 87 ? 3.731 7.380 7.511 1.00 63.28 87 PRO A N 1
ATOM 687 C CA . PRO A 1 87 ? 2.300 7.372 7.756 1.00 63.28 87 PRO A CA 1
ATOM 688 C C . PRO A 1 87 ? 1.798 8.815 7.829 1.00 63.28 87 PRO A C 1
ATOM 690 O O . PRO A 1 87 ? 2.188 9.569 8.722 1.00 63.28 87 PRO A O 1
ATOM 693 N N . PHE A 1 88 ? 0.897 9.183 6.926 1.00 61.91 88 PHE A N 1
ATOM 694 C CA . PHE A 1 88 ? 0.115 10.408 7.023 1.00 61.91 88 PHE A CA 1
ATOM 695 C C . PHE A 1 88 ? -1.268 10.066 7.589 1.00 61.91 88 PHE A C 1
ATOM 697 O O . PHE A 1 88 ? -2.099 9.500 6.870 1.00 61.91 88 PHE A O 1
ATOM 704 N N . PRO A 1 89 ? -1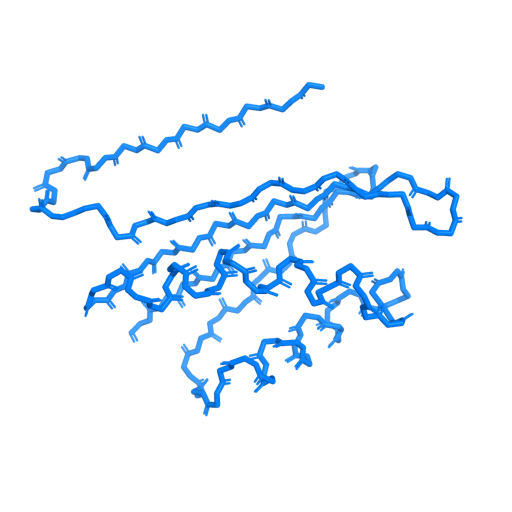.527 10.354 8.881 1.00 61.53 89 PRO A N 1
ATOM 705 C CA . PRO A 1 89 ? -2.874 10.272 9.415 1.00 61.53 89 PRO A CA 1
ATOM 706 C C . PRO A 1 89 ? -3.707 11.374 8.764 1.00 61.53 89 PRO A C 1
ATOM 708 O O . PRO A 1 89 ? -3.430 12.562 8.921 1.00 61.53 89 PRO A O 1
ATOM 711 N N . VAL A 1 90 ? -4.728 10.971 8.022 1.00 66.75 90 VAL A N 1
ATOM 712 C CA . VAL A 1 90 ? -5.770 11.868 7.521 1.00 66.75 90 VAL A CA 1
ATOM 713 C C . VAL A 1 90 ? -7.009 11.710 8.416 1.00 66.75 90 VAL A C 1
ATOM 715 O O . VAL A 1 90 ? -7.130 10.713 9.141 1.00 66.75 90 VAL A O 1
ATOM 718 N N . PRO A 1 91 ? -7.925 12.693 8.449 1.00 65.56 91 PRO A N 1
ATOM 719 C CA . PRO A 1 91 ? -9.115 12.605 9.290 1.00 65.56 91 PRO A CA 1
ATOM 720 C C . PRO A 1 91 ? -9.937 11.332 9.007 1.00 65.56 91 PRO A C 1
ATOM 722 O O . PRO A 1 91 ? -9.869 10.751 7.925 1.00 65.56 91 PRO A O 1
ATOM 725 N N . TYR A 1 92 ? -10.728 10.904 9.998 1.00 64.19 92 TYR A N 1
ATOM 726 C CA . TYR A 1 92 ? -11.629 9.742 9.908 1.00 64.19 92 TYR A CA 1
ATOM 727 C C . TYR A 1 92 ? -10.927 8.377 9.761 1.00 64.19 92 TYR A C 1
ATOM 729 O O . TYR A 1 92 ? -11.293 7.578 8.900 1.00 64.19 92 TYR A O 1
ATOM 737 N N . HIS A 1 93 ? -9.927 8.090 10.606 1.00 73.44 93 HIS A N 1
ATOM 738 C CA . HIS A 1 93 ? -9.248 6.778 10.665 1.00 73.44 93 HIS A CA 1
ATOM 739 C C . HIS A 1 93 ? -8.719 6.290 9.310 1.00 73.44 93 HIS A C 1
ATOM 741 O O . HIS A 1 93 ? -8.749 5.096 8.995 1.00 73.44 93 HIS A O 1
ATOM 747 N N . THR A 1 94 ? -8.249 7.234 8.500 1.00 74.00 94 THR A N 1
ATOM 748 C CA . THR A 1 94 ? -7.660 6.942 7.205 1.00 74.00 94 THR A CA 1
ATOM 749 C C . THR A 1 94 ? -6.146 7.147 7.278 1.00 74.00 94 THR A C 1
ATOM 751 O O . THR A 1 94 ? -5.655 8.089 7.903 1.00 74.00 94 THR A O 1
ATOM 754 N N . TYR A 1 95 ? -5.395 6.226 6.681 1.00 78.75 95 TYR A N 1
ATOM 755 C CA . TYR A 1 95 ? -3.936 6.212 6.732 1.00 78.75 95 TYR A CA 1
ATOM 756 C C . TYR A 1 95 ? -3.380 6.125 5.317 1.00 78.75 95 TYR A C 1
ATOM 758 O O . TYR A 1 95 ? -3.648 5.152 4.613 1.00 78.75 95 TYR A O 1
ATOM 766 N N . LEU A 1 96 ? -2.602 7.132 4.919 1.00 79.06 96 LEU A N 1
ATOM 767 C CA . LEU A 1 96 ? -1.798 7.089 3.701 1.00 79.06 96 LEU A CA 1
ATOM 768 C C . LEU A 1 96 ? -0.375 6.665 4.068 1.00 79.06 96 LEU A C 1
ATOM 770 O O . LEU A 1 96 ? 0.261 7.284 4.921 1.00 79.06 96 LEU A O 1
ATOM 774 N N . ILE A 1 97 ? 0.099 5.595 3.445 1.00 80.94 97 ILE A N 1
ATOM 775 C CA . ILE A 1 97 ? 1.413 5.001 3.659 1.00 80.94 97 ILE A CA 1
ATOM 776 C C . ILE A 1 97 ? 2.170 5.115 2.348 1.00 80.94 97 ILE A C 1
ATOM 778 O O . ILE A 1 97 ? 1.779 4.513 1.351 1.00 80.94 97 ILE A O 1
ATOM 782 N N . THR A 1 98 ? 3.257 5.875 2.368 1.00 77.88 98 THR A N 1
ATOM 783 C CA . THR A 1 98 ? 4.188 5.946 1.243 1.00 77.88 98 THR A CA 1
ATOM 784 C C . THR A 1 98 ? 5.465 5.209 1.609 1.00 77.88 98 THR A C 1
ATOM 786 O O . THR A 1 98 ? 6.006 5.416 2.705 1.00 77.88 98 THR A O 1
ATOM 789 N N . VAL A 1 99 ? 5.928 4.347 0.707 1.00 73.62 99 VAL A N 1
ATOM 790 C CA . VAL A 1 99 ? 7.250 3.724 0.787 1.00 73.62 99 VAL A CA 1
ATOM 791 C C . VAL A 1 99 ? 8.017 4.085 -0.471 1.00 73.62 99 VAL A C 1
ATOM 793 O O . VAL A 1 99 ? 7.619 3.704 -1.571 1.00 73.62 99 VAL A O 1
ATOM 796 N N . ASP A 1 100 ? 9.116 4.798 -0.257 1.00 70.12 100 ASP A N 1
ATOM 797 C CA . ASP A 1 100 ? 10.065 5.177 -1.295 1.00 70.12 100 ASP A CA 1
ATOM 798 C C . ASP A 1 100 ? 11.303 4.276 -1.157 1.00 70.12 100 ASP A C 1
ATOM 800 O O . ASP A 1 100 ? 11.860 4.145 -0.055 1.00 70.12 100 ASP A O 1
ATOM 804 N N . TYR A 1 101 ? 11.720 3.645 -2.256 1.00 64.75 101 TYR A N 1
ATOM 805 C CA . TYR A 1 101 ? 12.956 2.868 -2.335 1.00 64.75 101 TYR A CA 1
ATOM 806 C C . TYR A 1 101 ? 14.059 3.737 -2.964 1.00 64.75 101 TYR A C 1
ATOM 808 O O . TYR A 1 101 ? 13.862 4.280 -4.050 1.00 64.75 101 TYR A O 1
ATOM 816 N N . PHE A 1 102 ? 15.200 3.881 -2.282 1.00 53.78 102 PHE A N 1
ATOM 817 C CA . PHE A 1 102 ? 16.402 4.551 -2.801 1.00 53.78 102 PHE A CA 1
ATOM 818 C C . PHE A 1 102 ? 17.446 3.535 -3.256 1.00 53.78 102 PHE A C 1
ATOM 820 O O . PHE A 1 102 ? 17.605 2.511 -2.548 1.00 53.78 102 PHE A O 1
#

pLDDT: mean 81.57, std 10.84, range [50.91, 92.12]

Secondar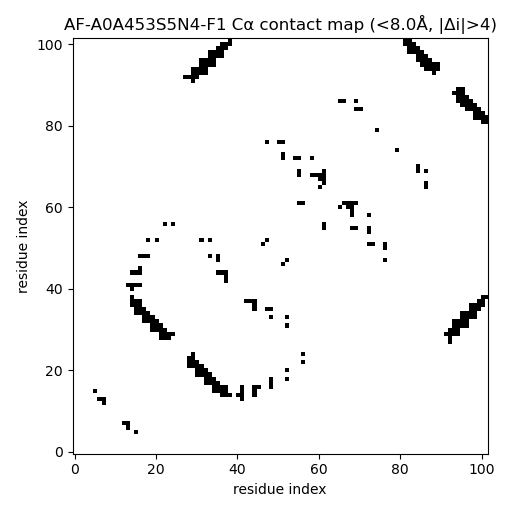y structure (DSSP, 8-state):
--------TT-SS---EEEEEEEEETTEEEEEEEEEE--SSSHHHHHHHHHHHHHHHH-TTTTT-HHHHHHHHHHHH---TT-EEEEEEETTTEEEEEEE--

Organism: Aegilops tauschii subsp. strangulata (NCBI:txid200361)

Radius of gyration: 13.71 Å; Cα contacts (8 Å, |Δi|>4): 159; chains: 1; bounding box: 34×21×39 Å

Nearest PDB structures (foldseek):
  4r1m-assembly1_B  TM=4.094E-01  e=1.432E+00  Bacteroides thetaiota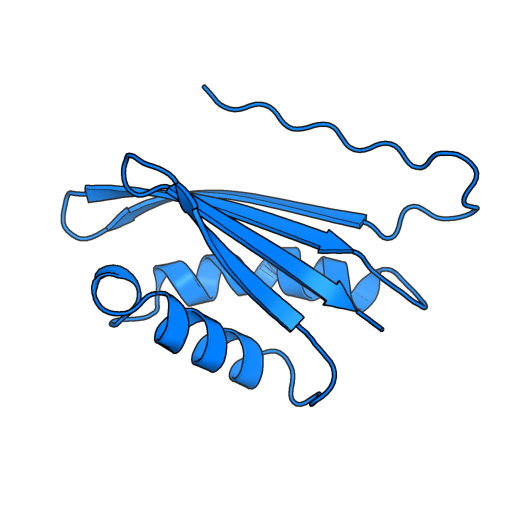omicron VPI-5482
  4rvo-assembly1_B  TM=2.977E-01  e=1.629E+00  Bacteroides thetaiotaomicron VPI-5482
  8dn7-assembly1_E  TM=3.814E-01  e=9.933E+00  Pisum sativum

Solvent-accessible surface area (backbone atoms only — not comparable to full-atom values): 6105 Å² total; per-residue (Å²): 140,87,86,86,86,87,77,60,76,92,51,96,64,72,26,66,35,65,38,78,48,80,48,76,55,97,88,40,67,33,39,41,38,40,41,22,46,32,58,101,51,38,66,66,17,49,51,43,54,73,45,48,65,63,49,41,75,68,35,91,44,29,92,82,39,47,68,59,32,47,54,52,48,46,49,72,76,40,92,64,92,73,62,56,76,49,78,45,80,45,83,80,59,26,37,40,36,41,39,48,56,123